Protein AF-A0A8D8ESE0-F1 (afdb_monomer)

Mean predicted aligned error: 12.81 Å

Sequence (141 aa):
SQAGEPKYTSARVRHFNPAWNATADDVEDVAKRFEKAKAAAEFINKVLYYANRWWPARAIVEKAVRNRLEVHASGEILELENFCPWKEHLYELEGEHGIAGLPKYVIYCNRPNDWRVICVPLEPASFVCRKFLARKWRGER

Fol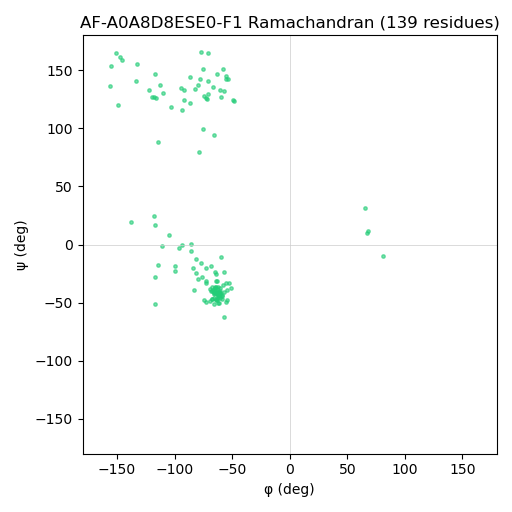dseek 3Di:
DDDDDDPDPPPVCVVLDADPPDDPVRNVVSVVVVVVVVVVVVVVVVVCCCVPAVVVLLVQLLVQQVCLCVVDVQSQEGEGAEDGPRQVSNCVVCVVVVNQLSHQWYWYDHDVVRIDIDGHANHSPDPHGSDDDDPVPDPDD

Radius of gyration: 23.64 Å; Cα contacts (8 Å, |Δi|>4): 138; chains: 1; bounding box: 59×43×56 Å

Organism: Culex pipiens (NCBI:txid7175)

Secondary structure (DSSP, 8-state):
-PPPP---SHHHHGGGSPPTT--HHHHHHHHHHHHHHHHHHHHHHHHHHIIIIIHHHHHHHHHHHHHHHHH-TTS-EEEESS----HHHHHHHHHHTT-TT---EEEEEEETTEEEEEEPBSSTT-S-BSSPPPGGGSPP-

Solvent-accessible surface area (backbone atoms only — not comparable to full-atom values): 8437 Å² total; per-residue (Å²): 135,90,82,84,77,89,86,80,63,66,78,77,51,57,80,72,53,72,60,100,81,56,51,75,69,53,50,54,51,47,50,53,51,47,52,51,52,49,53,52,50,53,48,52,52,50,52,51,41,44,62,72,49,45,54,63,23,42,62,50,47,52,51,16,64,72,44,9,52,82,74,32,87,83,39,30,40,29,57,34,86,55,90,59,71,43,59,70,52,47,61,53,49,19,61,77,70,72,42,68,85,49,56,27,35,42,33,31,50,80,46,96,95,40,77,46,79,43,58,30,43,73,43,91,88,46,90,53,46,70,44,76,75,57,79,91,73,52,74,90,127

Structure (mmCIF, N/CA/C/O backbone):
data_AF-A0A8D8ESE0-F1
#
_entry.id   AF-A0A8D8ESE0-F1
#
loop_
_atom_site.group_PDB
_atom_site.id
_atom_site.type_symbol
_atom_site.label_atom_id
_atom_site.label_alt_id
_atom_site.label_comp_id
_atom_site.label_asym_id
_atom_site.label_entity_id
_atom_site.label_seq_id
_atom_site.pdbx_PDB_ins_code
_atom_site.Cartn_x
_atom_site.Cartn_y
_atom_site.Cartn_z
_atom_site.occupancy
_atom_site.B_iso_or_equiv
_atom_site.auth_seq_id
_atom_site.auth_comp_id
_atom_site.auth_asym_id
_atom_site.auth_atom_id
_atom_site.pdbx_PDB_model_num
ATOM 1 N N . SER A 1 1 ? 37.979 -31.721 -1.830 1.00 35.34 1 SER A N 1
ATOM 2 C CA . SER A 1 1 ? 36.824 -31.749 -2.749 1.00 35.34 1 SER A CA 1
ATOM 3 C C . SER A 1 1 ? 36.500 -30.318 -3.153 1.00 35.34 1 SER A C 1
ATOM 5 O O . SER A 1 1 ? 36.198 -29.498 -2.298 1.00 35.34 1 SER A O 1
ATOM 7 N N . GLN A 1 2 ? 36.688 -29.986 -4.433 1.00 34.69 2 GLN A N 1
ATOM 8 C CA . GLN A 1 2 ? 36.391 -28.667 -5.005 1.00 34.69 2 GLN A CA 1
ATOM 9 C C . GLN A 1 2 ? 34.873 -28.465 -5.093 1.00 34.69 2 GLN A C 1
ATOM 11 O O . GLN A 1 2 ? 34.185 -29.283 -5.699 1.00 34.69 2 GLN A O 1
ATOM 16 N N . ALA A 1 3 ? 34.361 -27.385 -4.504 1.00 36.59 3 ALA A N 1
ATOM 17 C CA . ALA A 1 3 ? 32.996 -26.914 -4.720 1.00 36.59 3 ALA A CA 1
ATOM 18 C C . ALA A 1 3 ? 33.004 -25.891 -5.865 1.00 36.59 3 ALA A C 1
ATOM 20 O O . ALA A 1 3 ? 33.779 -24.937 -5.846 1.00 36.59 3 ALA A O 1
ATOM 21 N N . GLY A 1 4 ? 32.194 -26.154 -6.891 1.00 41.16 4 GLY A N 1
ATOM 22 C CA . GLY A 1 4 ? 32.158 -25.409 -8.144 1.00 41.16 4 GLY A CA 1
ATOM 23 C C . GLY A 1 4 ? 31.561 -24.010 -8.010 1.00 41.16 4 GLY A C 1
ATOM 24 O O . GLY A 1 4 ? 30.453 -23.833 -7.511 1.00 41.16 4 GLY A O 1
ATOM 25 N N . GLU A 1 5 ? 32.292 -23.029 -8.528 1.00 44.94 5 GLU A N 1
ATOM 26 C CA . GLU A 1 5 ? 31.801 -21.679 -8.794 1.00 44.94 5 GLU A CA 1
ATOM 27 C C . GLU A 1 5 ? 30.820 -21.676 -9.986 1.00 44.94 5 GLU A C 1
ATOM 29 O O . GLU A 1 5 ? 31.062 -22.358 -10.992 1.00 44.94 5 GLU A O 1
ATOM 34 N N . PRO A 1 6 ? 29.728 -20.890 -9.944 1.00 45.12 6 PRO A N 1
ATOM 35 C CA . PRO A 1 6 ? 28.795 -20.793 -11.059 1.00 45.12 6 PRO A CA 1
ATOM 36 C C . PRO A 1 6 ? 29.384 -19.943 -12.201 1.00 45.12 6 PRO A C 1
ATOM 38 O O . PRO A 1 6 ? 29.336 -18.715 -12.201 1.00 45.12 6 PRO A O 1
ATOM 41 N N . LYS A 1 7 ? 29.916 -20.617 -13.226 1.00 53.53 7 LYS A N 1
ATOM 42 C CA . LYS A 1 7 ? 30.385 -20.024 -14.491 1.00 53.53 7 LYS A CA 1
ATOM 43 C C . LYS A 1 7 ? 29.223 -19.717 -15.446 1.00 53.53 7 LYS A C 1
ATOM 45 O O . LYS A 1 7 ? 29.021 -20.471 -16.390 1.00 53.53 7 LYS A O 1
ATOM 50 N N . TYR A 1 8 ? 28.482 -18.621 -15.265 1.00 51.84 8 TYR A N 1
ATOM 51 C CA . TYR A 1 8 ? 27.446 -18.241 -16.255 1.00 51.84 8 TYR A CA 1
ATOM 52 C C . TYR A 1 8 ? 27.355 -16.752 -16.620 1.00 51.84 8 TYR A C 1
ATOM 54 O O . TYR A 1 8 ? 26.376 -16.325 -17.229 1.00 51.84 8 TYR A O 1
ATOM 62 N N . THR A 1 9 ? 28.400 -15.962 -16.364 1.00 49.28 9 THR A N 1
ATOM 63 C CA . THR A 1 9 ? 28.452 -14.547 -16.790 1.00 49.28 9 THR A CA 1
ATOM 64 C C . THR A 1 9 ? 29.524 -14.237 -17.836 1.00 49.28 9 THR A C 1
ATOM 66 O O . THR A 1 9 ? 29.398 -13.234 -18.530 1.00 49.28 9 THR A O 1
ATOM 69 N N . SER A 1 10 ? 30.535 -15.093 -18.045 1.00 52.81 10 SER A N 1
ATOM 70 C CA . SER A 1 10 ? 31.637 -14.772 -18.975 1.00 52.81 10 SER A CA 1
ATOM 71 C C . SER A 1 10 ? 31.304 -14.999 -20.458 1.00 52.81 10 SER A C 1
ATOM 73 O O . SER A 1 10 ? 31.809 -14.282 -21.319 1.00 52.81 10 SER A O 1
ATOM 75 N N . ALA A 1 11 ? 30.416 -15.945 -20.785 1.00 48.12 11 ALA A N 1
ATOM 76 C CA . ALA A 1 11 ? 30.128 -16.306 -22.179 1.00 48.12 11 ALA A CA 1
ATOM 77 C C . ALA A 1 11 ? 29.307 -15.244 -22.937 1.00 48.12 11 ALA A C 1
ATOM 79 O O . ALA A 1 11 ? 29.503 -15.060 -24.135 1.00 48.12 11 ALA A O 1
ATOM 80 N N . ARG A 1 12 ? 28.423 -14.507 -22.247 1.00 54.25 12 ARG A N 1
ATOM 81 C CA . ARG A 1 12 ? 27.573 -13.464 -22.861 1.00 54.25 12 ARG A CA 1
ATOM 82 C C . ARG A 1 12 ? 28.301 -12.131 -23.045 1.00 54.25 12 ARG A C 1
ATOM 84 O O . ARG A 1 12 ? 27.944 -11.362 -23.929 1.00 54.25 12 ARG A O 1
ATOM 91 N N . VAL A 1 13 ? 29.334 -11.882 -22.239 1.00 49.69 13 VAL A N 1
ATOM 92 C CA . VAL A 1 13 ? 30.146 -10.653 -22.278 1.00 49.69 13 VAL A CA 1
ATOM 93 C C . VAL A 1 13 ? 31.256 -10.745 -23.334 1.00 49.69 13 VAL A C 1
ATOM 95 O O . VAL A 1 13 ? 31.727 -9.729 -23.832 1.00 49.69 13 VAL A O 1
ATOM 98 N N . ARG A 1 14 ? 31.626 -11.959 -23.769 1.00 51.12 14 ARG A N 1
ATOM 99 C CA . ARG A 1 14 ? 32.705 -12.175 -24.746 1.00 51.12 14 ARG A CA 1
ATOM 100 C C . ARG A 1 14 ? 32.417 -11.602 -26.142 1.00 51.12 14 ARG A C 1
ATOM 102 O O . ARG A 1 14 ? 33.359 -11.313 -26.866 1.00 51.12 14 ARG A O 1
ATOM 109 N N . HIS A 1 15 ? 31.146 -11.416 -26.508 1.00 54.69 15 HIS A N 1
ATOM 110 C CA . HIS A 1 15 ? 30.751 -10.856 -27.811 1.00 54.69 15 HIS A CA 1
ATOM 111 C C . HIS A 1 15 ? 30.920 -9.330 -27.903 1.00 54.69 15 HIS A C 1
ATOM 113 O O . HIS A 1 15 ? 30.907 -8.781 -28.998 1.00 54.69 15 HIS A O 1
ATOM 119 N N . PHE A 1 16 ? 31.071 -8.658 -26.758 1.00 51.72 16 PHE A N 1
ATOM 120 C CA . PHE A 1 16 ? 31.264 -7.209 -26.663 1.00 51.72 16 PHE A CA 1
ATOM 121 C C . PHE A 1 16 ? 32.714 -6.832 -26.347 1.00 51.72 16 PHE A C 1
ATOM 123 O O . PHE A 1 16 ? 32.992 -5.673 -26.066 1.00 51.72 16 PHE A O 1
ATOM 130 N N . ASN A 1 17 ? 33.642 -7.793 -26.356 1.00 56.12 17 ASN A N 1
ATOM 131 C CA . ASN A 1 17 ? 35.048 -7.472 -26.171 1.00 56.12 17 ASN A CA 1
ATOM 132 C C . ASN A 1 17 ? 35.639 -7.015 -27.516 1.00 56.12 17 ASN A C 1
ATOM 134 O O . ASN A 1 17 ? 35.398 -7.699 -28.517 1.00 56.12 17 ASN A O 1
ATOM 138 N N . PRO A 1 18 ? 36.405 -5.909 -27.567 1.00 56.22 18 PRO A N 1
ATOM 139 C CA . PRO A 1 18 ? 37.074 -5.490 -28.791 1.00 56.22 18 PRO A CA 1
ATOM 140 C C . PRO A 1 18 ? 37.957 -6.622 -29.320 1.00 56.22 18 PRO A C 1
ATOM 142 O O . PRO A 1 18 ? 38.578 -7.358 -28.543 1.00 56.22 18 PRO A O 1
ATOM 145 N N . ALA A 1 19 ? 38.017 -6.776 -30.643 1.00 61.88 19 ALA A N 1
ATOM 146 C CA . ALA A 1 19 ? 39.009 -7.654 -31.246 1.00 61.88 19 ALA A CA 1
ATOM 147 C C . ALA A 1 19 ? 40.416 -7.184 -30.838 1.00 61.88 19 ALA A C 1
ATOM 149 O O . ALA A 1 19 ? 40.642 -6.000 -30.595 1.00 61.88 19 ALA A O 1
ATOM 150 N N . TRP A 1 20 ? 41.379 -8.104 -30.762 1.00 63.59 20 TRP A N 1
ATOM 151 C CA . TRP A 1 20 ? 42.755 -7.795 -30.339 1.00 63.59 20 TRP A CA 1
ATOM 152 C C . TRP A 1 20 ? 43.466 -6.760 -31.238 1.00 63.59 20 TRP A C 1
ATOM 154 O O . TRP A 1 20 ? 44.531 -6.266 -30.883 1.00 63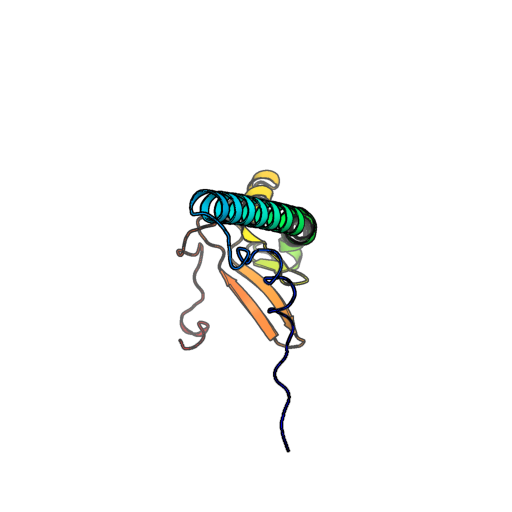.59 20 TRP A O 1
ATOM 164 N N . ASN A 1 21 ? 42.870 -6.437 -32.385 1.00 63.94 21 ASN A N 1
ATOM 165 C CA . ASN A 1 21 ? 43.302 -5.461 -33.379 1.00 63.94 21 ASN A CA 1
ATOM 166 C C . ASN A 1 21 ? 42.306 -4.295 -33.568 1.00 63.94 21 ASN A C 1
ATOM 168 O O . ASN A 1 21 ? 42.355 -3.625 -34.597 1.00 63.94 21 ASN A O 1
ATOM 172 N N . ALA A 1 22 ? 41.381 -4.080 -32.629 1.00 56.28 22 ALA A N 1
ATOM 173 C CA . ALA A 1 22 ? 40.389 -3.012 -32.711 1.00 56.28 22 ALA A CA 1
ATOM 174 C C . ALA A 1 22 ? 41.039 -1.622 -32.607 1.00 56.28 22 ALA A C 1
ATOM 176 O O . ALA A 1 22 ? 41.901 -1.384 -31.757 1.00 56.28 22 ALA A O 1
ATOM 177 N N . THR A 1 23 ? 40.607 -0.703 -33.467 1.00 60.22 23 THR A N 1
ATOM 178 C CA . THR A 1 23 ? 41.013 0.707 -33.427 1.00 60.22 23 THR A CA 1
ATOM 179 C C . THR A 1 23 ? 40.279 1.455 -32.309 1.00 60.22 23 THR A C 1
ATOM 181 O O . THR A 1 23 ? 39.299 0.959 -31.753 1.00 60.22 23 THR A O 1
ATOM 184 N N . ALA A 1 24 ? 40.740 2.655 -31.944 1.00 58.84 24 ALA A N 1
ATOM 185 C CA . ALA A 1 24 ? 40.081 3.455 -30.904 1.00 58.84 24 ALA A CA 1
ATOM 186 C C . ALA A 1 24 ? 38.602 3.751 -31.243 1.00 58.84 24 ALA A C 1
ATOM 188 O O . ALA A 1 24 ? 37.752 3.702 -30.352 1.00 58.84 24 ALA A O 1
ATOM 189 N N . ASP A 1 25 ? 38.291 3.948 -32.529 1.00 60.34 25 ASP A N 1
ATOM 190 C CA . ASP A 1 25 ? 36.927 4.152 -33.031 1.00 60.34 25 ASP A CA 1
ATOM 191 C C . ASP A 1 25 ? 36.035 2.908 -32.839 1.00 60.34 25 ASP A C 1
ATOM 193 O O . ASP A 1 25 ? 34.859 3.029 -32.484 1.00 60.34 25 ASP A O 1
ATOM 197 N N . ASP A 1 26 ? 36.595 1.700 -32.984 1.00 57.62 26 ASP A N 1
ATOM 198 C CA . ASP A 1 26 ? 35.864 0.443 -32.768 1.00 57.62 26 ASP A CA 1
ATOM 199 C C . ASP A 1 26 ? 35.479 0.251 -31.291 1.00 57.62 26 ASP A C 1
ATOM 201 O O . ASP A 1 26 ? 34.397 -0.251 -30.978 1.00 57.62 26 ASP A O 1
ATOM 205 N N . VAL A 1 27 ? 36.347 0.665 -30.362 1.00 61.50 27 VAL A N 1
ATOM 206 C CA . VAL A 1 27 ? 36.092 0.566 -28.915 1.00 61.50 27 VAL A CA 1
ATOM 207 C C . VAL A 1 27 ? 34.964 1.511 -28.494 1.00 61.50 27 VAL A C 1
ATOM 209 O O . VAL A 1 27 ? 34.102 1.130 -27.696 1.00 61.50 27 VAL A O 1
ATOM 212 N N . GLU A 1 28 ? 34.922 2.723 -29.054 1.00 63.28 28 GLU A N 1
ATOM 213 C CA . GLU A 1 28 ? 33.870 3.697 -28.759 1.00 63.28 28 GLU A CA 1
ATOM 214 C C . GLU A 1 28 ? 32.504 3.268 -29.331 1.00 63.28 28 GLU A C 1
ATOM 216 O O . GLU A 1 28 ? 31.474 3.417 -28.663 1.00 63.28 28 GLU A O 1
ATOM 221 N N . ASP A 1 29 ? 32.468 2.673 -30.528 1.00 69.56 29 ASP A N 1
ATOM 222 C CA . ASP A 1 29 ? 31.237 2.131 -31.122 1.00 69.56 29 ASP A CA 1
ATOM 223 C C . ASP A 1 29 ? 30.716 0.910 -30.332 1.00 69.56 29 ASP A C 1
ATOM 225 O O . ASP A 1 29 ? 29.522 0.804 -30.035 1.00 69.56 29 ASP A O 1
ATOM 229 N N . VAL A 1 30 ? 31.607 0.026 -29.868 1.00 68.56 30 VAL A N 1
ATOM 230 C CA . VAL A 1 30 ? 31.242 -1.095 -28.980 1.00 68.56 30 VAL A CA 1
ATOM 231 C C . VAL A 1 30 ? 30.664 -0.599 -27.650 1.00 68.56 30 VAL A C 1
ATOM 233 O O . VAL A 1 30 ? 29.622 -1.105 -27.220 1.00 68.56 30 VAL A O 1
ATOM 236 N N . ALA A 1 31 ? 31.261 0.421 -27.028 1.00 70.44 31 ALA A N 1
ATOM 237 C CA . ALA A 1 31 ? 30.733 1.025 -25.803 1.00 70.44 31 ALA A CA 1
ATOM 238 C C . ALA A 1 31 ? 29.342 1.652 -26.024 1.00 70.44 31 ALA A C 1
ATOM 240 O O . ALA A 1 31 ? 28.419 1.411 -25.244 1.00 70.44 31 ALA A O 1
ATOM 241 N N . LYS A 1 32 ? 29.138 2.381 -27.131 1.00 73.50 32 LYS A N 1
ATOM 242 C CA . LYS A 1 32 ? 27.830 2.963 -27.493 1.00 73.50 32 LYS A CA 1
ATOM 243 C C . LYS A 1 32 ? 26.763 1.894 -2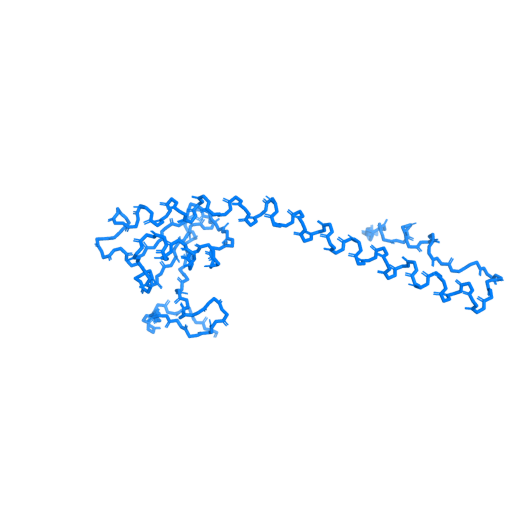7.730 1.00 73.50 32 LYS A C 1
ATOM 245 O O . LYS A 1 32 ? 25.615 2.062 -27.310 1.00 73.50 32 LYS A O 1
ATOM 250 N N . ARG A 1 33 ? 27.111 0.788 -28.393 1.00 71.81 33 ARG A N 1
ATOM 251 C CA . ARG A 1 33 ? 26.205 -0.354 -28.613 1.00 71.81 33 ARG A CA 1
ATOM 252 C C . ARG A 1 33 ? 25.865 -1.061 -27.304 1.00 71.81 33 ARG A C 1
ATOM 254 O O . ARG A 1 33 ? 24.708 -1.430 -27.108 1.00 71.81 33 ARG A O 1
ATOM 261 N N . PHE A 1 34 ? 26.836 -1.204 -26.405 1.00 72.50 34 PHE A N 1
ATOM 262 C CA . PHE A 1 34 ? 26.625 -1.773 -25.078 1.00 72.50 34 PHE A CA 1
ATOM 263 C C . PHE A 1 34 ? 25.676 -0.912 -24.232 1.00 72.50 34 PHE A C 1
ATOM 265 O O . PHE A 1 34 ? 24.703 -1.437 -23.693 1.00 72.50 34 PHE A O 1
ATOM 272 N N . GLU A 1 35 ? 25.877 0.407 -24.190 1.00 72.31 35 GLU A N 1
ATOM 273 C CA . GLU A 1 35 ? 24.982 1.323 -23.468 1.00 72.31 35 GLU A CA 1
ATOM 274 C C . GLU A 1 35 ? 23.562 1.330 -24.053 1.00 72.31 35 GLU A C 1
ATOM 276 O O . GLU A 1 35 ? 22.582 1.258 -23.308 1.00 72.31 35 GLU A O 1
ATOM 281 N N . LYS A 1 36 ? 23.415 1.304 -25.386 1.00 72.25 36 LYS A N 1
ATOM 282 C CA . LYS A 1 36 ? 22.097 1.142 -26.026 1.00 72.25 36 LYS A CA 1
ATOM 283 C C . LYS A 1 36 ? 21.429 -0.183 -25.649 1.00 72.25 36 LYS A C 1
ATOM 285 O O . LYS A 1 36 ? 20.235 -0.196 -25.352 1.00 72.25 36 LYS A O 1
ATOM 290 N N . ALA A 1 37 ? 22.174 -1.289 -25.642 1.00 73.00 37 ALA A N 1
ATOM 291 C CA . ALA A 1 37 ? 21.648 -2.596 -25.254 1.00 73.00 37 ALA A CA 1
ATOM 292 C C . ALA A 1 37 ? 21.236 -2.633 -23.772 1.00 73.00 37 ALA A C 1
ATOM 294 O O . ALA A 1 37 ? 20.195 -3.200 -23.436 1.00 73.00 37 ALA A O 1
ATOM 295 N N . LYS A 1 38 ? 22.008 -1.984 -22.894 1.00 74.31 38 LYS A N 1
ATOM 296 C CA . LYS A 1 38 ? 21.689 -1.838 -21.471 1.00 74.31 38 LYS A CA 1
ATOM 297 C C . LYS A 1 38 ? 20.417 -1.016 -21.263 1.00 74.31 38 LYS A C 1
ATOM 299 O O . LYS A 1 38 ? 19.517 -1.478 -20.568 1.00 74.31 38 LYS A O 1
ATOM 304 N N . ALA A 1 39 ? 20.292 0.134 -21.924 1.00 77.56 39 ALA A N 1
ATOM 305 C CA . ALA A 1 39 ? 19.090 0.963 -21.864 1.00 77.56 39 ALA A CA 1
ATOM 306 C C . ALA A 1 39 ? 17.844 0.220 -22.386 1.00 77.56 39 ALA A C 1
ATOM 308 O O . ALA A 1 39 ? 16.783 0.269 -21.763 1.00 77.56 39 ALA A O 1
ATOM 309 N N . ALA A 1 40 ? 17.972 -0.527 -23.489 1.00 76.06 40 ALA A N 1
ATOM 310 C CA . ALA A 1 40 ? 16.889 -1.359 -24.014 1.00 76.06 40 ALA A CA 1
ATOM 311 C C . ALA A 1 40 ? 16.485 -2.472 -23.028 1.00 76.06 40 ALA A C 1
ATOM 313 O O . ALA A 1 40 ? 15.295 -2.705 -22.811 1.00 76.06 40 ALA A O 1
ATOM 314 N N . ALA A 1 41 ? 17.454 -3.128 -22.383 1.00 79.75 41 ALA A N 1
ATOM 315 C CA . ALA A 1 41 ? 17.186 -4.140 -21.365 1.00 79.75 41 ALA A CA 1
ATOM 316 C C . ALA A 1 41 ? 16.509 -3.546 -20.117 1.00 79.75 41 ALA A C 1
ATOM 318 O O . ALA A 1 41 ? 15.552 -4.125 -19.605 1.00 79.75 41 ALA A O 1
ATOM 319 N N . GLU A 1 42 ? 16.955 -2.382 -19.638 1.00 83.62 42 GLU A N 1
ATOM 320 C CA . GLU A 1 42 ? 16.319 -1.663 -18.527 1.00 83.62 42 GLU A CA 1
ATOM 321 C C . GLU A 1 42 ? 14.880 -1.253 -18.856 1.00 83.62 42 GLU A C 1
ATOM 323 O O . GLU A 1 42 ? 13.992 -1.404 -18.015 1.00 83.62 42 GLU A O 1
ATOM 328 N N . PHE A 1 43 ? 14.628 -0.788 -20.082 1.00 81.25 43 PHE A N 1
ATOM 329 C CA . PHE A 1 43 ? 13.284 -0.463 -20.549 1.00 81.25 43 PHE A 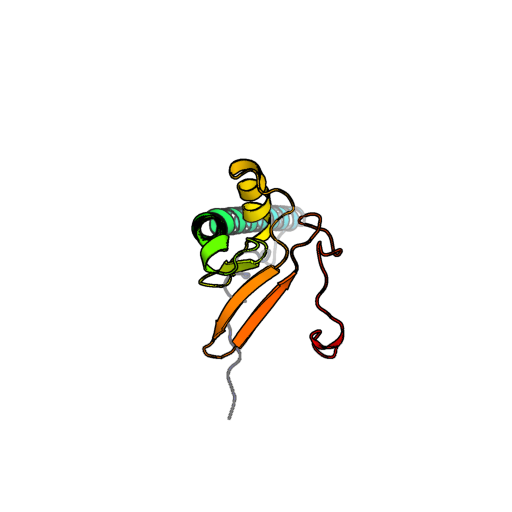CA 1
ATOM 330 C C . PHE A 1 43 ? 12.371 -1.694 -20.552 1.00 81.25 43 PHE A C 1
ATOM 332 O O . PHE A 1 43 ? 11.297 -1.657 -19.952 1.00 81.25 43 PHE A O 1
ATOM 339 N N . ILE A 1 44 ? 12.812 -2.804 -21.153 1.00 82.12 44 ILE A N 1
ATOM 340 C CA . ILE A 1 44 ? 12.043 -4.058 -21.176 1.00 82.12 44 ILE A CA 1
ATOM 341 C C . ILE A 1 44 ? 11.769 -4.543 -19.747 1.00 82.12 44 ILE A C 1
ATOM 343 O O . ILE A 1 44 ? 10.637 -4.900 -19.427 1.00 82.12 44 ILE A O 1
ATOM 347 N N . ASN A 1 45 ? 12.767 -4.496 -18.861 1.00 79.75 45 ASN A N 1
ATOM 348 C CA . ASN A 1 45 ? 12.598 -4.871 -17.458 1.00 79.75 45 ASN A CA 1
ATOM 349 C C . ASN A 1 45 ? 11.563 -3.993 -16.742 1.00 79.75 45 ASN A C 1
ATOM 351 O O . ASN A 1 45 ? 10.740 -4.520 -15.996 1.00 79.75 45 ASN A O 1
ATOM 355 N N . LYS A 1 46 ? 11.561 -2.675 -16.985 1.00 77.50 46 LYS A N 1
ATOM 356 C CA . LYS A 1 46 ? 10.541 -1.765 -16.442 1.00 77.50 46 LYS A CA 1
ATOM 357 C C . LYS A 1 46 ? 9.150 -2.101 -16.973 1.00 77.50 46 LYS A C 1
ATOM 359 O O . LYS A 1 46 ? 8.230 -2.238 -16.175 1.00 77.50 46 LYS A O 1
ATOM 364 N N . VAL A 1 47 ? 8.993 -2.290 -18.283 1.00 81.31 47 VAL A N 1
ATOM 365 C CA . VAL A 1 47 ? 7.700 -2.656 -18.888 1.00 81.31 47 VAL A CA 1
ATOM 366 C C . VAL A 1 47 ? 7.180 -3.969 -18.301 1.00 81.31 47 VAL A C 1
ATOM 368 O O . VAL A 1 47 ? 6.034 -4.034 -17.863 1.00 81.31 47 VAL A O 1
ATOM 371 N N . LEU A 1 48 ? 8.030 -4.995 -18.213 1.00 78.06 48 LEU A N 1
ATOM 372 C CA . LEU A 1 48 ? 7.668 -6.281 -17.616 1.00 78.06 48 LEU A CA 1
ATOM 373 C C . LEU A 1 48 ? 7.337 -6.157 -16.125 1.00 78.06 48 LEU A C 1
ATOM 375 O O . LEU A 1 48 ? 6.432 -6.839 -15.650 1.00 78.06 48 LEU A O 1
ATOM 379 N N . TYR A 1 49 ? 8.032 -5.294 -15.381 1.00 79.25 49 TYR A N 1
ATOM 380 C CA . TYR A 1 49 ? 7.705 -5.006 -13.986 1.00 79.25 49 TYR A CA 1
ATOM 381 C C . TYR A 1 49 ? 6.309 -4.384 -13.857 1.00 79.25 49 TYR A C 1
ATOM 383 O O . TYR A 1 49 ? 5.488 -4.885 -13.086 1.00 79.25 49 TYR A O 1
ATOM 391 N N . TYR A 1 50 ? 6.012 -3.341 -14.636 1.00 73.56 50 TYR A N 1
ATOM 392 C CA . TYR A 1 50 ? 4.703 -2.695 -14.591 1.00 73.56 50 TYR A CA 1
ATOM 393 C C . TYR A 1 50 ? 3.586 -3.660 -15.000 1.00 73.56 50 TYR A C 1
ATOM 395 O O . TYR A 1 50 ? 2.598 -3.790 -14.280 1.00 73.56 50 TYR A O 1
ATOM 403 N N . ALA A 1 51 ? 3.779 -4.401 -16.093 1.00 67.38 51 ALA A N 1
ATOM 404 C CA . ALA A 1 51 ? 2.787 -5.335 -16.612 1.00 67.38 51 ALA A CA 1
ATOM 405 C C . ALA A 1 51 ? 2.530 -6.521 -15.668 1.00 67.38 51 ALA A C 1
ATOM 407 O O . ALA A 1 51 ? 1.382 -6.865 -15.406 1.00 67.38 51 ALA A O 1
ATOM 408 N N . ASN A 1 52 ? 3.586 -7.143 -15.132 1.00 73.81 52 ASN A N 1
ATOM 409 C CA . ASN A 1 52 ? 3.457 -8.421 -14.424 1.00 73.81 52 ASN A CA 1
ATOM 410 C C . ASN A 1 52 ? 3.421 -8.297 -12.897 1.00 73.81 52 ASN A C 1
ATOM 412 O O . ASN A 1 52 ? 3.040 -9.251 -12.222 1.00 73.81 52 ASN A O 1
ATOM 416 N N . ARG A 1 53 ? 3.877 -7.178 -12.322 1.00 74.50 53 ARG A N 1
ATOM 417 C CA . ARG A 1 53 ? 3.946 -6.994 -10.860 1.00 74.50 53 ARG A CA 1
ATOM 418 C C . ARG A 1 53 ? 3.054 -5.866 -10.382 1.00 74.50 53 ARG A C 1
ATOM 420 O O . ARG A 1 53 ? 2.280 -6.068 -9.452 1.00 74.50 53 ARG A O 1
ATOM 427 N N . TRP A 1 54 ? 3.177 -4.693 -10.997 1.00 78.00 54 TRP A N 1
ATOM 428 C CA . TRP A 1 54 ? 2.461 -3.504 -10.545 1.00 78.00 54 TRP A CA 1
ATOM 429 C C . TRP A 1 54 ? 0.978 -3.567 -10.909 1.00 78.00 54 TRP A C 1
ATOM 431 O O . TRP A 1 54 ? 0.141 -3.369 -10.038 1.00 78.00 54 TRP A O 1
ATOM 441 N N . TRP A 1 55 ? 0.639 -3.914 -12.152 1.00 78.56 55 TRP A N 1
ATOM 442 C CA . TRP A 1 55 ? -0.753 -3.958 -12.602 1.00 78.56 55 TRP A CA 1
ATOM 443 C C . TRP A 1 55 ? -1.626 -4.957 -11.821 1.00 78.56 55 TRP A C 1
ATOM 445 O O . TRP A 1 55 ? -2.688 -4.558 -11.341 1.00 78.56 55 TRP A O 1
ATOM 455 N N . PRO A 1 56 ? -1.186 -6.210 -11.567 1.00 86.44 56 PRO A N 1
ATOM 456 C CA . PRO A 1 56 ? -1.973 -7.147 -10.764 1.00 86.44 56 PRO A CA 1
ATOM 457 C C . PRO A 1 56 ? -2.165 -6.696 -9.311 1.00 86.44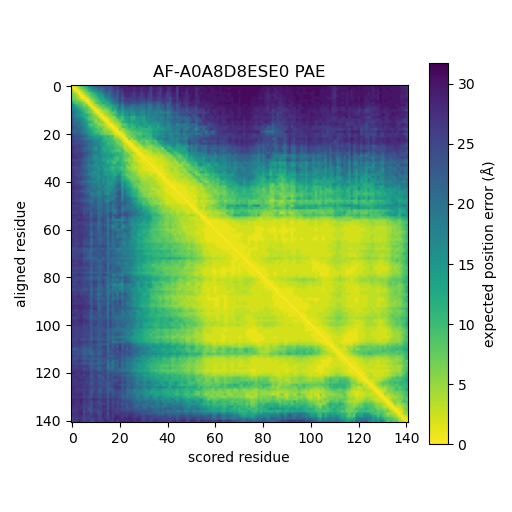 56 PRO A C 1
ATOM 459 O O . PRO A 1 56 ? -3.145 -7.080 -8.675 1.00 86.44 56 PRO A O 1
ATOM 462 N N . ALA A 1 57 ? -1.255 -5.872 -8.776 1.00 90.50 57 ALA A N 1
ATOM 463 C CA . ALA A 1 57 ? -1.356 -5.374 -7.408 1.00 90.50 57 ALA A CA 1
ATOM 464 C C . ALA A 1 57 ? -2.588 -4.482 -7.204 1.00 90.50 57 ALA A C 1
ATOM 466 O O . ALA A 1 57 ? -3.175 -4.520 -6.124 1.00 90.50 57 ALA A O 1
ATOM 467 N N . ARG A 1 58 ? -3.028 -3.746 -8.237 1.00 92.00 58 ARG A N 1
ATOM 468 C CA . ARG A 1 58 ? -4.202 -2.867 -8.150 1.00 92.00 58 ARG A CA 1
ATOM 469 C C . ARG A 1 58 ? -5.441 -3.614 -7.663 1.00 92.00 58 ARG A C 1
ATOM 471 O O . ARG A 1 58 ? -6.089 -3.162 -6.727 1.00 92.00 58 ARG A O 1
ATOM 478 N N . ALA A 1 59 ? -5.723 -4.780 -8.244 1.00 92.12 59 ALA A N 1
ATOM 479 C CA . ALA A 1 59 ? -6.894 -5.584 -7.893 1.00 92.12 59 ALA A CA 1
ATOM 480 C C . ALA A 1 59 ? -6.870 -6.051 -6.425 1.00 92.12 59 ALA A C 1
ATOM 482 O O . ALA A 1 59 ? -7.906 -6.080 -5.762 1.00 92.12 59 ALA A O 1
ATOM 483 N N . ILE A 1 60 ? -5.684 -6.376 -5.898 1.00 93.75 60 ILE A N 1
ATOM 484 C CA . ILE A 1 60 ? -5.503 -6.784 -4.497 1.00 93.75 60 ILE A CA 1
ATOM 485 C C . ILE A 1 60 ? -5.788 -5.601 -3.565 1.00 93.75 60 ILE A C 1
ATOM 487 O O . ILE A 1 60 ? -6.526 -5.741 -2.590 1.00 93.75 60 ILE A O 1
ATOM 491 N N . VAL A 1 61 ? -5.230 -4.426 -3.874 1.00 95.06 61 VAL A N 1
ATOM 492 C CA . VAL A 1 61 ? -5.428 -3.215 -3.064 1.00 95.06 61 VAL A CA 1
ATOM 493 C C . VAL A 1 61 ? -6.880 -2.754 -3.117 1.00 95.06 61 VAL A C 1
ATOM 495 O O . VAL A 1 61 ? -7.451 -2.420 -2.084 1.00 95.06 61 VAL A O 1
ATOM 498 N N . GLU A 1 62 ? -7.511 -2.791 -4.288 1.00 95.25 62 GLU A N 1
ATOM 499 C CA . GLU A 1 62 ? -8.921 -2.437 -4.449 1.00 95.25 62 GLU A CA 1
ATOM 500 C C . GLU A 1 62 ? -9.830 -3.361 -3.634 1.00 95.25 62 GLU A C 1
ATOM 502 O O . GLU A 1 62 ? -10.723 -2.891 -2.923 1.00 95.25 62 GLU A O 1
ATOM 507 N N . LYS A 1 63 ? -9.572 -4.673 -3.661 1.00 95.50 63 LYS A N 1
ATOM 508 C CA . LYS A 1 63 ? -10.297 -5.633 -2.823 1.00 95.50 63 LYS A CA 1
ATOM 509 C C . LYS A 1 63 ? -10.138 -5.308 -1.336 1.00 95.50 63 LYS A C 1
ATOM 511 O O . LYS A 1 63 ? -11.133 -5.289 -0.612 1.00 95.50 63 LYS A O 1
ATOM 516 N N . ALA A 1 64 ? -8.924 -4.987 -0.890 1.00 96.19 64 ALA A N 1
ATOM 517 C CA . ALA A 1 64 ? -8.667 -4.588 0.492 1.00 96.19 64 ALA A CA 1
ATOM 518 C C . ALA A 1 64 ? -9.397 -3.288 0.875 1.00 96.19 64 ALA A C 1
ATOM 520 O O . ALA A 1 64 ? -9.992 -3.205 1.947 1.00 96.19 64 ALA A O 1
ATOM 521 N N . VAL A 1 65 ? -9.414 -2.289 -0.013 1.00 96.38 65 VAL A N 1
ATOM 522 C CA . VAL A 1 65 ? -10.143 -1.026 0.181 1.00 96.38 65 VAL A CA 1
ATOM 523 C C . VAL A 1 65 ? -11.645 -1.269 0.314 1.00 96.38 65 VAL A C 1
ATOM 525 O O . VAL A 1 65 ? -12.282 -0.705 1.208 1.00 96.38 65 VAL A O 1
ATOM 528 N N . ARG A 1 66 ? -12.225 -2.127 -0.528 1.00 95.75 66 ARG A N 1
ATOM 529 C CA . ARG A 1 66 ? -13.653 -2.473 -0.466 1.00 95.75 66 ARG A CA 1
ATOM 530 C C . ARG A 1 66 ? -14.002 -3.228 0.820 1.00 95.75 66 ARG A C 1
ATOM 532 O O . ARG A 1 66 ? -14.999 -2.896 1.453 1.00 95.75 66 ARG A O 1
ATOM 539 N N . ASN A 1 67 ? -13.143 -4.152 1.250 1.00 95.62 67 ASN A N 1
ATOM 540 C CA . ASN A 1 67 ? -13.368 -4.998 2.426 1.00 95.62 67 ASN A CA 1
ATOM 541 C C . ASN A 1 67 ? -12.930 -4.360 3.757 1.00 95.62 67 ASN A C 1
ATOM 543 O O . ASN A 1 67 ? -13.087 -4.973 4.809 1.00 95.62 67 ASN A O 1
ATOM 547 N N . ARG A 1 68 ? -12.399 -3.131 3.753 1.00 95.75 68 ARG A N 1
ATOM 548 C CA . ARG A 1 68 ? -11.830 -2.470 4.946 1.00 95.75 68 ARG A CA 1
ATOM 549 C C . ARG A 1 68 ? -12.757 -2.433 6.166 1.00 95.75 68 ARG A C 1
ATOM 551 O O . ARG A 1 68 ? -12.279 -2.468 7.294 1.00 95.75 68 ARG A O 1
ATOM 558 N N . LEU A 1 69 ? -14.070 -2.338 5.942 1.00 96.31 69 LEU A N 1
ATOM 559 C CA . LEU A 1 69 ? -15.070 -2.274 7.012 1.00 96.31 69 LEU A CA 1
ATOM 560 C C . LEU A 1 69 ? -15.318 -3.642 7.661 1.00 96.31 69 LEU A C 1
ATOM 562 O O . LEU A 1 69 ? -15.623 -3.688 8.849 1.00 96.31 69 LEU A O 1
ATOM 566 N N . GLU A 1 70 ? -15.119 -4.729 6.911 1.00 96.38 70 GLU A N 1
ATOM 567 C CA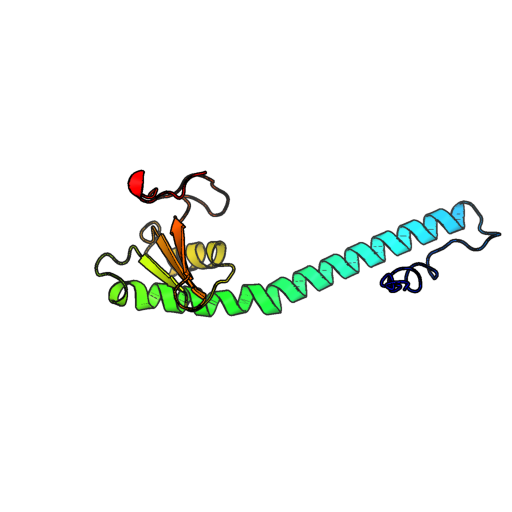 . GLU A 1 70 ? -15.168 -6.103 7.427 1.00 96.38 70 GLU A CA 1
ATOM 568 C C . GLU A 1 70 ? -13.934 -6.414 8.284 1.00 96.38 70 GLU A C 1
ATOM 570 O O . GLU A 1 70 ? -14.021 -7.136 9.274 1.00 96.38 70 GLU A O 1
ATOM 575 N N . VAL A 1 71 ? -12.782 -5.830 7.932 1.00 94.31 71 VAL A N 1
ATOM 576 C CA . VAL A 1 71 ? -11.535 -5.960 8.705 1.00 94.31 71 VAL A CA 1
ATOM 577 C C . VAL A 1 71 ? -11.649 -5.221 10.038 1.00 94.31 71 VAL A C 1
ATOM 579 O O . VAL A 1 71 ? -11.292 -5.749 11.091 1.00 94.31 71 VAL A O 1
ATOM 582 N N . HIS A 1 72 ? -12.116 -3.972 10.007 1.00 95.50 72 HIS A N 1
ATOM 583 C CA . HIS A 1 72 ? -12.333 -3.182 11.211 1.00 95.50 72 HIS A CA 1
ATOM 584 C C . HIS A 1 72 ? -13.369 -2.084 10.962 1.00 95.50 72 HIS A C 1
ATOM 586 O O . HIS A 1 72 ? -13.273 -1.340 9.988 1.00 95.50 72 HIS A O 1
ATOM 592 N N . ALA A 1 73 ? -14.292 -1.889 11.907 1.00 94.56 73 ALA A N 1
ATOM 593 C CA . ALA A 1 73 ? -15.408 -0.947 11.767 1.00 94.56 73 ALA A CA 1
ATOM 594 C C . ALA A 1 73 ? -14.990 0.513 11.484 1.00 94.56 73 ALA A C 1
ATOM 596 O O . ALA A 1 73 ? -15.767 1.276 10.920 1.00 94.56 73 ALA A O 1
ATOM 597 N N . SER A 1 74 ? -13.767 0.921 11.850 1.00 95.38 74 SER A N 1
ATOM 598 C CA . SER A 1 74 ? -13.256 2.264 11.522 1.00 95.38 74 SER A CA 1
ATOM 599 C C . SER A 1 74 ? -12.897 2.454 10.043 1.00 95.38 74 SER A C 1
ATOM 601 O 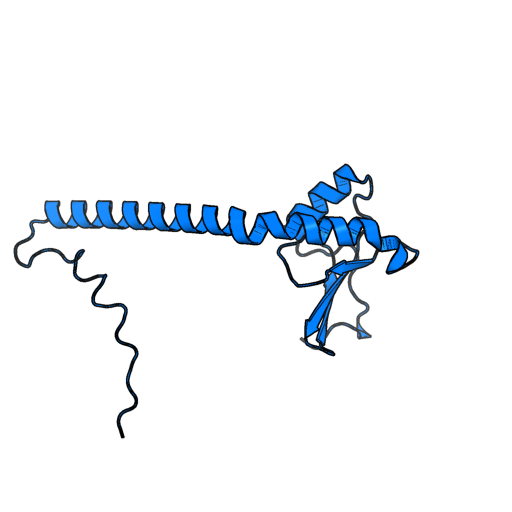O . SER A 1 74 ? -12.752 3.589 9.599 1.00 95.38 74 SER A O 1
ATOM 603 N N . GLY A 1 75 ? -12.676 1.370 9.292 1.00 94.19 75 GLY A N 1
ATOM 604 C CA . GLY A 1 75 ? -12.170 1.412 7.918 1.00 94.19 75 GLY A CA 1
ATOM 605 C C . GLY A 1 75 ? -10.729 1.920 7.777 1.00 94.19 75 GLY A C 1
ATOM 606 O O . GLY A 1 75 ? -10.276 2.167 6.663 1.00 94.19 75 GLY A O 1
ATOM 607 N N . GLU A 1 76 ? -9.996 2.081 8.884 1.00 96.38 76 GLU A N 1
ATOM 608 C CA . GLU A 1 76 ? -8.617 2.597 8.894 1.00 96.38 76 GLU A CA 1
ATOM 609 C C . GLU A 1 76 ? -7.556 1.502 8.667 1.00 96.38 76 GLU A C 1
ATOM 611 O O . GLU A 1 76 ? -6.362 1.807 8.583 1.00 96.38 76 GLU A O 1
ATOM 616 N N . ILE A 1 77 ? -7.968 0.233 8.611 1.00 96.12 77 ILE A N 1
ATOM 617 C CA . ILE A 1 77 ? -7.091 -0.933 8.470 1.00 96.12 77 ILE A CA 1
ATOM 618 C C . ILE A 1 77 ? -7.429 -1.638 7.161 1.00 96.12 77 ILE A C 1
ATOM 620 O O . ILE A 1 77 ? -8.584 -1.974 6.914 1.00 96.12 77 ILE A O 1
ATOM 624 N N . LEU A 1 78 ? -6.408 -1.866 6.340 1.00 96.69 78 LEU A N 1
ATOM 625 C CA . LEU A 1 78 ? -6.510 -2.632 5.106 1.00 96.69 78 LEU A CA 1
ATOM 626 C C . LEU A 1 78 ? -5.778 -3.955 5.267 1.00 96.69 78 LEU A C 1
ATOM 628 O O . LEU A 1 78 ? -4.612 -3.967 5.658 1.00 96.69 78 LEU A O 1
ATOM 632 N N . GLU A 1 79 ? -6.439 -5.050 4.919 1.00 96.44 79 GLU A N 1
ATOM 633 C CA . GLU A 1 79 ? -5.833 -6.376 4.873 1.00 96.44 79 GLU A CA 1
ATOM 634 C C . GLU A 1 79 ? -5.553 -6.768 3.422 1.00 96.44 79 GLU A C 1
ATOM 636 O O . GLU A 1 79 ? -6.470 -6.852 2.606 1.00 96.44 79 GLU A O 1
ATOM 641 N N . LEU A 1 80 ? -4.280 -6.988 3.092 1.00 95.25 80 LEU A N 1
ATOM 642 C CA . LEU A 1 80 ? -3.872 -7.525 1.796 1.00 95.25 80 LEU A CA 1
ATOM 643 C C . LEU A 1 80 ? -3.717 -9.043 1.899 1.00 95.25 80 LEU A C 1
ATOM 645 O O . LEU A 1 80 ? -3.041 -9.542 2.799 1.00 95.25 80 LEU A O 1
ATOM 649 N N . GLU A 1 81 ? -4.260 -9.762 0.916 1.00 90.44 81 GLU A N 1
ATOM 650 C CA . GLU A 1 81 ? -4.151 -11.227 0.823 1.00 90.44 81 GLU A CA 1
ATOM 651 C C . GLU A 1 81 ? -2.698 -11.697 0.708 1.00 90.44 81 GLU A C 1
ATOM 653 O O . GLU A 1 81 ? -2.300 -12.703 1.290 1.00 90.44 81 GLU A O 1
ATOM 658 N N . ASN A 1 82 ? -1.888 -10.936 -0.026 1.00 89.00 82 ASN A N 1
ATOM 659 C CA . ASN A 1 82 ? -0.458 -11.148 -0.157 1.00 89.00 82 ASN A CA 1
ATOM 660 C C . ASN A 1 82 ? 0.270 -9.809 -0.287 1.00 89.00 82 ASN A C 1
ATOM 662 O O . ASN A 1 82 ? -0.297 -8.795 -0.704 1.00 89.00 82 ASN A O 1
ATOM 666 N N . PHE A 1 83 ? 1.567 -9.816 0.020 1.00 89.12 83 PHE A N 1
ATOM 667 C CA . PHE A 1 83 ? 2.398 -8.638 -0.191 1.00 89.12 83 PHE A CA 1
ATOM 668 C C . PHE A 1 83 ? 2.429 -8.251 -1.676 1.00 89.12 83 PHE A C 1
ATOM 670 O O . PHE A 1 83 ? 2.646 -9.095 -2.550 1.00 89.12 83 PHE A O 1
ATOM 677 N N . CYS A 1 84 ? 2.237 -6.964 -1.950 1.00 90.25 84 CYS A N 1
ATOM 678 C CA . CYS A 1 84 ? 2.342 -6.376 -3.279 1.00 90.25 84 CYS A CA 1
ATOM 679 C C . CYS A 1 84 ? 2.771 -4.897 -3.190 1.00 90.25 84 CYS A C 1
ATOM 681 O O . CYS A 1 84 ? 2.708 -4.303 -2.108 1.00 90.25 84 CYS A O 1
ATOM 683 N N . PRO A 1 85 ? 3.225 -4.275 -4.295 1.00 90.94 85 PRO A N 1
ATOM 684 C CA . PRO A 1 85 ? 3.442 -2.831 -4.354 1.00 90.94 85 PRO A CA 1
ATOM 685 C C . PRO A 1 85 ? 2.100 -2.095 -4.220 1.00 90.94 85 PRO A C 1
ATOM 687 O O . PRO A 1 85 ? 1.388 -1.924 -5.198 1.00 90.94 85 PRO A O 1
ATOM 690 N N . TRP A 1 86 ? 1.724 -1.699 -3.001 1.00 93.19 86 TRP A N 1
ATOM 691 C CA . TRP A 1 86 ? 0.374 -1.194 -2.717 1.00 93.19 86 TRP A CA 1
ATOM 692 C C . TRP A 1 86 ? 0.255 0.329 -2.657 1.00 93.19 86 TRP A C 1
ATOM 694 O O . TRP A 1 86 ? -0.843 0.848 -2.809 1.00 93.19 86 TRP A O 1
ATOM 704 N N . LYS A 1 87 ? 1.358 1.046 -2.401 1.00 91.75 87 LYS A N 1
ATOM 705 C CA . LYS A 1 87 ? 1.321 2.480 -2.072 1.00 91.75 87 LYS A CA 1
ATOM 706 C C . LYS A 1 87 ? 0.635 3.301 -3.159 1.00 91.75 87 LYS A C 1
ATOM 708 O O . LYS A 1 87 ? -0.390 3.894 -2.875 1.00 91.75 87 LYS A O 1
ATOM 713 N N . GLU A 1 88 ? 1.182 3.315 -4.373 1.00 89.94 88 GLU A N 1
ATOM 714 C CA . GLU A 1 88 ? 0.663 4.127 -5.488 1.00 89.94 88 GLU A CA 1
ATOM 715 C C . GLU A 1 88 ? -0.818 3.835 -5.759 1.00 89.94 88 GLU A C 1
ATOM 717 O O . GLU A 1 88 ? -1.633 4.753 -5.722 1.00 89.94 88 GLU A O 1
ATOM 722 N N . HIS A 1 89 ? -1.177 2.551 -5.873 1.00 92.69 89 HIS A N 1
ATOM 723 C CA . HIS A 1 89 ? -2.567 2.117 -6.046 1.00 92.69 89 HIS A CA 1
ATOM 724 C C . HIS A 1 89 ? -3.482 2.598 -4.929 1.00 92.69 89 HIS A C 1
ATOM 726 O O . HIS A 1 89 ? -4.603 3.011 -5.199 1.00 92.69 89 HIS A O 1
ATOM 732 N N . LEU A 1 90 ? -3.023 2.561 -3.676 1.00 94.38 90 LEU A N 1
ATOM 733 C CA . LEU A 1 90 ? -3.830 3.016 -2.553 1.00 94.38 90 LEU A CA 1
ATOM 734 C C . LEU A 1 90 ? -4.164 4.504 -2.673 1.00 94.38 90 LEU A C 1
ATOM 736 O O . LEU A 1 90 ? -5.312 4.864 -2.453 1.00 94.38 90 LEU A O 1
ATOM 740 N N . TYR A 1 91 ? -3.201 5.359 -3.025 1.00 92.75 91 TYR A N 1
ATOM 741 C CA . TYR A 1 91 ? -3.460 6.799 -3.154 1.00 92.75 91 TYR A CA 1
ATOM 742 C C . TYR A 1 91 ? -4.436 7.118 -4.290 1.00 92.75 91 TYR A C 1
ATOM 744 O O . TYR A 1 91 ? -5.278 8.000 -4.135 1.00 92.75 91 TYR A O 1
ATOM 752 N N . GLU A 1 92 ? -4.361 6.392 -5.406 1.00 92.94 92 GLU A N 1
ATOM 753 C CA . GLU A 1 92 ? -5.329 6.524 -6.501 1.00 92.94 92 GLU A CA 1
ATOM 754 C C . GLU A 1 92 ? -6.730 6.068 -6.061 1.00 92.94 92 GLU A C 1
ATOM 756 O O . GLU A 1 92 ? -7.699 6.824 -6.158 1.00 92.94 92 GLU A O 1
ATOM 761 N N . LEU A 1 93 ? -6.825 4.864 -5.487 1.00 94.75 93 LEU A N 1
ATOM 762 C CA . LEU A 1 93 ? -8.082 4.273 -5.018 1.00 94.75 93 LEU A CA 1
ATOM 763 C C . LEU A 1 93 ? -8.720 5.079 -3.881 1.00 94.75 93 LEU A C 1
ATOM 765 O O . LEU A 1 93 ? -9.941 5.137 -3.763 1.00 94.75 93 LEU A O 1
ATOM 769 N N . GLU A 1 94 ? -7.918 5.730 -3.043 1.00 93.50 94 GLU A N 1
ATOM 770 C CA . GLU A 1 94 ? -8.404 6.641 -2.013 1.00 93.50 94 GLU A CA 1
ATOM 771 C C . GLU A 1 94 ? -9.187 7.820 -2.597 1.00 93.50 94 GLU A C 1
ATOM 773 O O . GLU A 1 94 ? -10.216 8.206 -2.032 1.00 93.50 94 GLU A O 1
ATOM 778 N N . GLY A 1 95 ? -8.7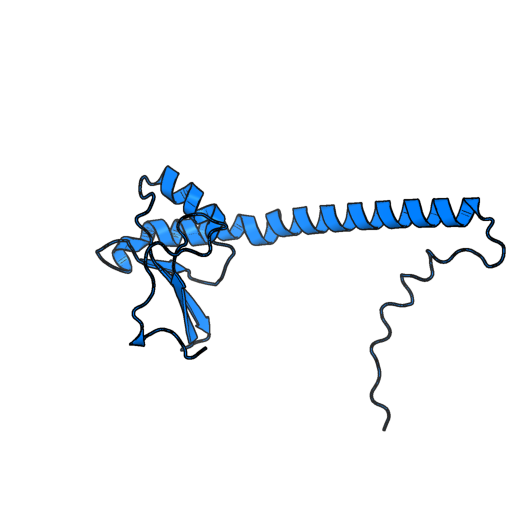19 8.367 -3.722 1.0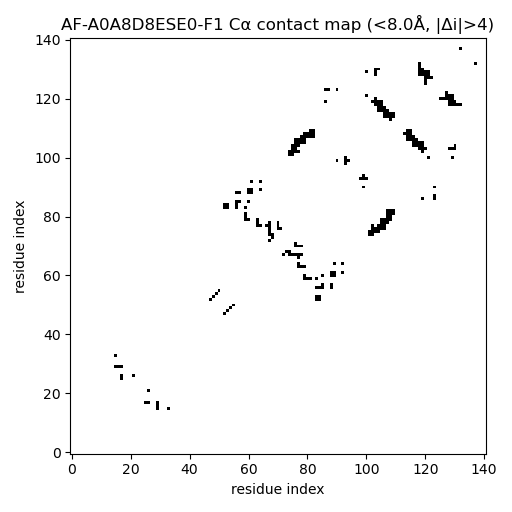0 92.81 95 GLY A N 1
ATOM 779 C CA . GLY A 1 95 ? -9.423 9.404 -4.469 1.00 92.81 95 GLY A CA 1
ATOM 780 C C . GLY A 1 95 ? -10.709 8.877 -5.102 1.00 92.81 95 GLY A C 1
ATOM 781 O O . GLY A 1 95 ? -11.765 9.484 -4.936 1.00 92.81 95 GLY A O 1
ATOM 782 N N . GLU A 1 96 ? -10.642 7.717 -5.758 1.00 93.88 96 GLU A N 1
ATOM 783 C CA . GLU A 1 96 ? -11.789 7.088 -6.436 1.00 93.88 96 GLU A CA 1
ATOM 784 C C . GLU A 1 96 ? -12.921 6.707 -5.469 1.00 93.88 96 GLU A C 1
ATOM 786 O O . GLU A 1 96 ? -14.099 6.871 -5.786 1.00 93.88 96 GLU A O 1
ATOM 791 N N . HIS A 1 97 ? -12.576 6.230 -4.272 1.00 92.44 97 HIS A N 1
ATOM 792 C CA . HIS A 1 97 ? -13.538 5.809 -3.253 1.00 92.44 97 HIS A CA 1
ATOM 793 C C . HIS A 1 97 ? -13.892 6.908 -2.236 1.00 92.44 97 HIS A C 1
ATOM 795 O O . HIS A 1 97 ? -14.689 6.653 -1.332 1.00 92.44 97 HIS A O 1
ATOM 801 N N . GLY A 1 98 ? -13.313 8.109 -2.348 1.00 93.00 98 GLY A N 1
ATOM 802 C CA . GLY A 1 98 ? -13.585 9.223 -1.432 1.00 93.00 98 GLY A CA 1
ATOM 803 C C . GLY A 1 98 ? -13.130 8.972 0.011 1.00 93.00 98 GLY A C 1
ATOM 804 O O . GLY A 1 98 ? -13.760 9.447 0.952 1.00 93.00 98 GLY A O 1
ATOM 805 N N . ILE A 1 99 ? -12.052 8.206 0.198 1.00 94.31 99 ILE A N 1
ATOM 806 C CA . ILE A 1 99 ? -11.505 7.818 1.511 1.00 94.31 99 ILE A CA 1
ATOM 807 C C . ILE A 1 99 ? -10.076 8.337 1.732 1.00 94.31 99 ILE A C 1
ATOM 809 O O . ILE A 1 99 ? -9.309 7.761 2.506 1.00 94.31 99 ILE A O 1
ATOM 813 N N . ALA A 1 100 ? -9.702 9.418 1.046 1.00 93.19 100 ALA A N 1
ATOM 814 C CA . ALA A 1 100 ? -8.393 10.049 1.175 1.00 93.19 100 ALA A CA 1
ATOM 815 C C . ALA A 1 100 ? -8.015 10.298 2.642 1.00 93.19 100 ALA A C 1
ATOM 817 O O . ALA A 1 100 ? -8.755 10.921 3.403 1.00 93.19 100 ALA A O 1
ATOM 818 N N . GLY A 1 101 ? -6.853 9.781 3.049 1.00 90.94 101 GLY A N 1
ATOM 819 C CA . GLY A 1 101 ? -6.353 9.932 4.419 1.00 90.94 101 GLY A CA 1
ATOM 820 C C . GLY A 1 101 ? -6.946 8.969 5.459 1.00 90.94 101 GLY A C 1
ATOM 821 O O . GLY A 1 101 ? -6.416 8.907 6.571 1.00 90.94 101 GLY A O 1
ATOM 822 N N . LEU A 1 102 ? -7.995 8.203 5.132 1.00 94.62 102 LEU A N 1
ATOM 823 C CA . LEU A 1 102 ? -8.664 7.303 6.080 1.00 94.62 102 LEU A CA 1
ATOM 824 C C . LEU A 1 102 ? -7.822 6.053 6.406 1.00 94.62 102 LEU A C 1
ATOM 826 O O . LEU A 1 102 ? -7.628 5.782 7.594 1.00 94.62 102 LEU A O 1
ATOM 830 N N . PRO A 1 103 ? -7.276 5.299 5.428 1.00 95.81 103 PRO A N 1
ATOM 831 C CA . PRO A 1 103 ? -6.386 4.178 5.718 1.00 95.81 103 PRO A CA 1
ATOM 832 C C . PRO A 1 103 ? -5.141 4.624 6.492 1.00 95.81 103 PRO A C 1
ATOM 834 O O . PRO A 1 103 ? -4.417 5.529 6.075 1.00 95.81 103 PRO A O 1
ATOM 837 N N . LYS A 1 104 ? -4.861 3.976 7.623 1.00 95.38 104 LYS A N 1
ATOM 838 C CA . LYS A 1 104 ? -3.694 4.259 8.480 1.00 95.38 104 LYS A CA 1
ATOM 839 C C . LYS A 1 104 ? -2.744 3.081 8.567 1.00 95.38 104 LYS A C 1
ATOM 841 O O . LYS A 1 104 ? -1.543 3.291 8.748 1.00 95.38 104 LYS A O 1
ATOM 846 N N . TYR A 1 105 ? -3.263 1.867 8.419 1.00 95.31 105 TYR A N 1
ATOM 847 C CA . TYR A 1 105 ? -2.485 0.643 8.520 1.00 95.31 105 TYR A CA 1
ATOM 848 C C . TYR A 1 105 ? -2.801 -0.299 7.367 1.00 95.31 105 TYR A C 1
ATOM 850 O O . TYR A 1 105 ? -3.952 -0.457 6.971 1.00 95.31 105 TYR A O 1
ATOM 858 N N . VAL A 1 106 ? -1.757 -0.950 6.875 1.00 95.69 106 VAL A N 1
ATOM 859 C CA . VAL A 1 106 ? -1.828 -2.066 5.941 1.00 95.69 106 VAL A CA 1
ATOM 860 C C . VAL A 1 106 ? -1.264 -3.283 6.652 1.00 95.69 106 VAL A C 1
ATOM 862 O O . VAL A 1 106 ? -0.141 -3.237 7.164 1.00 95.69 106 VAL A O 1
ATOM 865 N N . ILE A 1 107 ? -2.036 -4.359 6.689 1.00 95.19 107 ILE A N 1
ATOM 866 C CA . ILE A 1 107 ? -1.637 -5.639 7.262 1.00 95.19 107 ILE A CA 1
ATOM 867 C C . ILE A 1 107 ? -1.625 -6.712 6.180 1.00 95.19 107 ILE A C 1
ATOM 869 O O . ILE A 1 107 ? -2.412 -6.663 5.239 1.00 95.19 107 ILE A O 1
ATOM 873 N N . TYR A 1 108 ? -0.707 -7.665 6.295 1.00 94.19 108 TYR A N 1
ATOM 874 C CA . TYR A 1 108 ? -0.681 -8.849 5.440 1.00 94.19 108 TYR A CA 1
ATOM 875 C C . TYR A 1 108 ? 0.034 -10.000 6.141 1.00 94.19 108 TYR A C 1
ATOM 877 O O . TYR A 1 108 ? 0.916 -9.795 6.984 1.00 94.19 108 TYR A O 1
ATOM 885 N N . CYS A 1 109 ? -0.330 -11.216 5.753 1.00 91.81 109 CYS A N 1
ATOM 886 C CA . CYS A 1 109 ? 0.302 -12.438 6.220 1.00 91.81 109 CYS A CA 1
ATOM 887 C C . CYS A 1 109 ? 1.409 -12.837 5.232 1.00 91.81 109 CYS A C 1
ATOM 889 O O . CYS A 1 109 ? 1.145 -13.102 4.061 1.00 91.81 109 CYS A O 1
ATOM 891 N N . ASN A 1 110 ? 2.667 -12.836 5.675 1.00 86.25 110 ASN A N 1
ATOM 892 C CA . ASN A 1 110 ? 3.802 -13.228 4.830 1.00 86.25 110 ASN A CA 1
ATOM 893 C C . ASN A 1 110 ? 3.979 -14.755 4.801 1.00 86.25 110 ASN A C 1
ATOM 895 O O . ASN A 1 110 ? 4.308 -15.343 3.773 1.00 86.25 110 ASN A O 1
ATOM 899 N N . ARG A 1 111 ? 3.772 -15.399 5.953 1.00 86.69 111 ARG A N 1
ATOM 900 C CA . ARG A 1 111 ? 3.778 -16.854 6.163 1.00 86.69 111 ARG A CA 1
ATOM 901 C C . ARG A 1 111 ? 2.768 -17.182 7.261 1.00 86.69 111 ARG A C 1
ATOM 903 O O . ARG A 1 111 ? 2.464 -16.284 8.044 1.00 86.69 111 ARG A O 1
ATOM 910 N N . PRO A 1 112 ? 2.302 -18.437 7.392 1.00 86.88 112 PRO A N 1
ATOM 911 C CA . PRO A 1 112 ? 1.501 -18.834 8.547 1.00 86.88 112 PRO A CA 1
ATOM 912 C C . PRO A 1 112 ? 2.174 -18.372 9.850 1.00 86.88 112 PRO A C 1
ATOM 914 O O . PRO A 1 112 ? 3.342 -18.679 10.082 1.00 86.88 112 PRO A O 1
ATOM 917 N N . ASN A 1 113 ? 1.448 -17.598 10.658 1.00 86.62 113 ASN A N 1
ATOM 918 C CA . ASN A 1 113 ? 1.904 -16.963 11.904 1.00 86.62 113 ASN A CA 1
ATOM 919 C C . ASN A 1 113 ? 2.955 -15.830 11.771 1.00 86.62 113 ASN A C 1
ATOM 921 O O . ASN A 1 113 ? 3.487 -15.393 12.787 1.00 86.62 113 ASN A O 1
ATOM 925 N N . ASP A 1 114 ? 3.232 -15.307 10.569 1.00 88.25 114 ASP A N 1
ATOM 926 C CA . ASP A 1 114 ? 4.077 -14.120 10.333 1.00 88.25 114 ASP A CA 1
ATOM 927 C C . ASP A 1 114 ? 3.239 -12.970 9.756 1.00 88.25 114 ASP A C 1
ATOM 929 O O . ASP A 1 114 ? 3.112 -12.809 8.537 1.00 88.25 114 ASP A O 1
ATOM 933 N N . TRP A 1 115 ? 2.662 -12.171 10.653 1.00 90.44 115 TRP A N 1
ATOM 934 C CA . TRP A 1 115 ? 1.890 -10.984 10.302 1.00 90.44 115 TRP A CA 1
ATOM 935 C C . TRP A 1 115 ? 2.767 -9.741 10.275 1.00 90.44 115 TRP A C 1
ATOM 937 O O . TRP A 1 115 ? 3.530 -9.458 11.201 1.00 90.44 115 TRP A O 1
ATOM 947 N N . ARG A 1 116 ? 2.618 -8.957 9.211 1.00 92.38 116 ARG A N 1
ATOM 948 C CA . ARG A 1 116 ? 3.316 -7.687 9.035 1.00 92.38 116 ARG A CA 1
ATOM 949 C C . ARG A 1 116 ? 2.314 -6.552 9.086 1.00 92.38 116 ARG A C 1
ATOM 951 O O . ARG A 1 116 ? 1.250 -6.630 8.482 1.00 92.38 116 ARG A O 1
ATOM 958 N N . VAL A 1 117 ? 2.693 -5.488 9.786 1.00 92.06 117 VAL A N 1
ATOM 959 C CA . VAL A 1 117 ? 1.928 -4.244 9.869 1.00 92.06 117 VAL A CA 1
ATOM 960 C C . VAL A 1 117 ? 2.794 -3.124 9.320 1.00 92.06 117 VAL A C 1
ATOM 962 O O . VAL A 1 117 ? 3.933 -2.942 9.751 1.00 92.06 117 VAL A O 1
ATOM 965 N N . ILE A 1 118 ? 2.255 -2.371 8.369 1.00 92.38 118 ILE A N 1
ATOM 966 C CA . ILE A 1 118 ? 2.901 -1.202 7.783 1.00 92.38 118 ILE A CA 1
ATOM 967 C C . ILE A 1 118 ? 1.990 0.004 7.992 1.00 92.38 118 ILE A C 1
ATOM 969 O O . ILE A 1 118 ? 0.790 -0.054 7.737 1.00 92.38 118 ILE A O 1
ATOM 973 N N . CYS A 1 119 ? 2.559 1.111 8.457 1.00 93.06 119 CYS A N 1
ATOM 974 C CA . CYS A 1 119 ? 1.833 2.369 8.571 1.00 93.06 119 CYS A CA 1
ATOM 975 C C . CYS A 1 119 ? 1.749 3.056 7.201 1.00 93.06 119 CYS A C 1
ATOM 977 O O . CYS A 1 119 ? 2.744 3.129 6.476 1.00 93.06 119 CYS A O 1
ATOM 979 N N . VAL A 1 120 ? 0.583 3.604 6.871 1.00 93.69 120 VAL A N 1
ATOM 980 C CA . VAL A 1 120 ? 0.381 4.364 5.634 1.00 93.69 120 VAL A CA 1
ATOM 981 C C . VAL A 1 120 ? 1.075 5.725 5.762 1.00 93.69 120 VAL A C 1
ATOM 983 O O . VAL A 1 120 ? 0.844 6.427 6.756 1.00 93.69 120 VAL A O 1
ATOM 986 N N . PRO A 1 121 ? 1.956 6.107 4.817 1.00 91.88 121 PRO A N 1
ATOM 987 C CA . PRO A 1 121 ? 2.611 7.405 4.858 1.00 91.88 121 PRO A CA 1
ATOM 988 C C . PRO A 1 121 ? 1.635 8.550 4.544 1.00 91.88 121 PRO A C 1
ATOM 990 O O . PRO A 1 121 ? 0.519 8.338 4.068 1.00 91.88 121 PRO A O 1
ATOM 993 N N . LEU A 1 122 ? 2.017 9.789 4.854 1.00 86.94 122 LEU A N 1
ATOM 994 C CA . LEU A 1 122 ? 1.230 10.960 4.446 1.00 86.94 122 LEU A CA 1
ATOM 995 C C . LEU A 1 122 ? 1.208 11.086 2.917 1.00 86.94 122 LEU A C 1
ATOM 997 O O . LEU A 1 122 ? 0.146 11.267 2.334 1.00 86.94 122 LEU A O 1
ATOM 1001 N N . GLU A 1 123 ? 2.353 10.848 2.281 1.00 84.50 123 GLU A N 1
ATOM 1002 C CA . GLU A 1 123 ? 2.553 10.858 0.828 1.00 84.50 123 GLU A CA 1
ATOM 1003 C C . GLU A 1 123 ? 3.341 9.605 0.404 1.00 84.50 123 GLU A C 1
ATOM 1005 O O . GLU A 1 123 ? 4.117 9.094 1.218 1.00 84.50 123 GLU A O 1
ATOM 1010 N N . PRO A 1 124 ? 3.231 9.116 -0.848 1.00 78.50 124 PRO A N 1
ATOM 1011 C CA . PRO A 1 124 ? 3.859 7.859 -1.280 1.00 78.50 124 PRO A CA 1
ATOM 1012 C C . PRO A 1 124 ? 5.359 7.736 -0.950 1.00 78.50 124 PRO A C 1
ATOM 1014 O O . PRO A 1 124 ? 5.833 6.656 -0.570 1.00 78.50 124 PRO A O 1
ATOM 1017 N N . ALA A 1 125 ? 6.089 8.850 -1.061 1.00 79.62 125 ALA A N 1
ATOM 1018 C CA . ALA A 1 125 ? 7.528 8.952 -0.821 1.00 79.62 125 ALA A CA 1
ATOM 1019 C C . ALA A 1 125 ? 7.898 9.435 0.597 1.00 79.62 125 ALA A C 1
ATOM 1021 O O . ALA A 1 125 ? 9.080 9.506 0.931 1.00 79.62 125 ALA A O 1
ATOM 1022 N N . SER A 1 126 ? 6.918 9.768 1.441 1.00 81.50 126 SER A N 1
ATOM 1023 C CA . SER A 1 126 ? 7.176 10.323 2.770 1.00 81.50 126 SER A CA 1
ATOM 1024 C C . SER A 1 126 ? 7.584 9.246 3.776 1.00 81.50 126 SER A C 1
ATOM 1026 O O . SER A 1 126 ? 7.039 8.141 3.811 1.00 81.50 126 SER A O 1
ATOM 1028 N N . PHE A 1 127 ? 8.521 9.603 4.656 1.00 76.62 127 PHE A N 1
ATOM 1029 C CA . PHE A 1 127 ? 8.881 8.808 5.834 1.00 76.62 127 PHE A CA 1
ATOM 1030 C C . PHE A 1 127 ? 7.916 9.031 7.009 1.00 76.62 127 PHE A C 1
ATOM 1032 O O . PHE A 1 127 ? 7.934 8.279 7.987 1.00 76.62 127 PHE A O 1
ATOM 1039 N N . VAL A 1 128 ? 7.070 10.063 6.933 1.00 84.81 128 VAL A N 1
ATOM 1040 C CA . VAL A 1 128 ? 6.103 10.398 7.978 1.00 84.81 128 VAL A CA 1
ATOM 1041 C C . VAL A 1 128 ? 4.826 9.597 7.758 1.00 84.81 128 VAL A C 1
ATOM 1043 O O . VAL A 1 128 ? 4.190 9.674 6.709 1.00 84.81 128 VAL A O 1
ATOM 1046 N N . CYS A 1 129 ? 4.452 8.817 8.769 1.00 89.06 129 CYS A N 1
ATOM 1047 C CA . CYS A 1 129 ? 3.249 7.993 8.762 1.00 89.06 129 CYS A CA 1
ATOM 1048 C C . CYS A 1 129 ? 2.029 8.787 9.239 1.00 89.06 129 CYS A C 1
ATOM 1050 O O . CYS A 1 129 ? 2.143 9.553 10.194 1.00 89.06 129 CYS A O 1
ATOM 1052 N N . ARG A 1 130 ? 0.850 8.529 8.655 1.00 88.88 130 ARG A N 1
ATOM 1053 C CA . ARG A 1 130 ? -0.441 9.095 9.103 1.00 88.88 130 ARG A CA 1
ATOM 1054 C C . ARG A 1 130 ? -0.696 8.816 10.580 1.00 88.88 130 ARG A C 1
ATOM 1056 O O . ARG A 1 130 ? -1.199 9.663 11.311 1.00 88.88 130 ARG A O 1
ATOM 1063 N N . LYS A 1 131 ? -0.329 7.611 11.023 1.00 87.69 131 LYS A N 1
ATOM 1064 C CA . LYS A 1 131 ? -0.359 7.212 12.427 1.00 87.69 131 LYS A CA 1
ATOM 1065 C C . LYS A 1 131 ? 0.747 6.207 12.708 1.00 87.69 131 LYS A C 1
ATOM 1067 O O . LYS A 1 131 ? 0.795 5.134 12.115 1.00 87.69 131 LYS A O 1
ATOM 1072 N N . PHE A 1 132 ? 1.647 6.551 13.622 1.00 83.12 132 PHE A N 1
ATOM 1073 C CA . PHE A 1 132 ? 2.686 5.626 14.066 1.00 83.12 132 PHE A CA 1
ATOM 1074 C C . PHE A 1 132 ? 2.110 4.562 15.004 1.00 83.12 132 PHE A C 1
ATOM 1076 O O . PHE A 1 132 ? 1.147 4.804 15.733 1.00 83.12 132 PHE A O 1
ATOM 1083 N N . LEU A 1 133 ? 2.729 3.381 15.011 1.00 79.06 133 LEU A N 1
ATOM 1084 C CA . LEU A 1 133 ? 2.457 2.365 16.023 1.00 79.06 133 LEU A CA 1
ATOM 1085 C C . LEU A 1 133 ? 2.850 2.872 17.414 1.00 79.06 133 LEU A C 1
ATOM 1087 O O . LEU A 1 133 ? 3.834 3.606 17.577 1.00 79.06 133 LEU A O 1
ATOM 1091 N N . ALA A 1 134 ? 2.091 2.439 18.423 1.00 78.06 134 ALA A N 1
ATOM 1092 C CA . ALA A 1 134 ? 2.414 2.702 19.817 1.00 78.06 134 ALA A CA 1
ATOM 1093 C C . ALA A 1 134 ? 3.830 2.203 20.134 1.00 78.06 134 ALA A C 1
ATOM 1095 O O . ALA A 1 134 ? 4.269 1.167 19.634 1.00 78.06 134 ALA A O 1
ATOM 1096 N N . ARG A 1 135 ? 4.550 2.922 21.002 1.00 73.25 135 ARG A N 1
ATOM 1097 C CA . ARG A 1 135 ? 5.962 2.628 21.299 1.00 73.25 135 ARG A CA 1
ATOM 1098 C C . ARG A 1 135 ? 6.195 1.184 21.760 1.00 73.25 135 ARG A C 1
ATOM 1100 O O . ARG A 1 135 ? 7.228 0.631 21.419 1.00 73.25 135 ARG A O 1
ATOM 1107 N N . LYS A 1 136 ? 5.233 0.585 22.469 1.00 75.44 136 LYS A N 1
ATOM 1108 C CA . LYS A 1 136 ? 5.285 -0.804 22.957 1.00 75.44 136 LYS A CA 1
ATOM 1109 C C . LYS A 1 136 ? 5.224 -1.862 21.845 1.00 75.44 136 LYS A C 1
ATOM 1111 O O . LYS A 1 136 ? 5.521 -3.014 22.111 1.00 75.44 136 LYS A O 1
ATOM 1116 N N . TRP A 1 137 ? 4.763 -1.497 20.648 1.00 70.31 137 TRP A N 1
ATOM 1117 C CA . TRP A 1 137 ? 4.523 -2.415 19.523 1.00 70.31 137 TRP A CA 1
ATOM 1118 C C . TRP A 1 137 ? 5.507 -2.196 18.372 1.00 70.31 137 TRP A C 1
ATOM 1120 O O . TRP A 1 137 ? 5.436 -2.868 17.346 1.00 70.31 137 TRP A O 1
ATOM 1130 N N . ARG A 1 138 ? 6.417 -1.226 18.507 1.00 70.94 138 ARG A N 1
ATOM 1131 C CA . ARG A 1 138 ? 7.533 -1.085 17.574 1.00 70.94 138 ARG A CA 1
ATOM 1132 C C . ARG A 1 138 ? 8.528 -2.195 17.897 1.00 70.94 138 ARG A C 1
ATOM 1134 O O . ARG A 1 138 ? 8.900 -2.327 19.058 1.00 70.94 138 ARG A O 1
ATOM 1141 N N . GLY A 1 139 ? 8.934 -2.971 16.892 1.00 62.59 139 GLY A N 1
ATOM 1142 C CA . GLY A 1 139 ? 10.045 -3.909 17.052 1.00 62.59 139 GLY A CA 1
ATOM 1143 C C . GLY A 1 139 ? 11.272 -3.171 17.586 1.00 62.59 139 GLY A C 1
ATOM 1144 O O . GLY A 1 139 ? 11.483 -2.003 17.234 1.00 62.59 139 GLY A O 1
ATOM 1145 N N . GLU A 1 140 ? 12.031 -3.818 18.469 1.00 56.72 140 GLU A N 1
ATOM 1146 C CA . GLU A 1 140 ? 13.330 -3.287 18.880 1.00 56.72 140 GLU A CA 1
ATOM 1147 C C . GLU A 1 140 ? 14.197 -3.105 17.628 1.00 56.72 140 GLU A C 1
ATOM 1149 O O . GLU A 1 140 ? 14.187 -3.953 16.733 1.00 56.72 140 GLU A O 1
ATOM 1154 N N . ARG A 1 141 ? 14.815 -1.929 17.513 1.00 50.19 141 ARG A N 1
ATOM 1155 C CA . ARG A 1 141 ? 15.604 -1.524 16.346 1.00 50.19 141 ARG A CA 1
ATOM 1156 C C . ARG A 1 141 ? 17.057 -1.901 16.530 1.00 50.19 141 ARG A C 1
ATOM 1158 O O . ARG A 1 141 ? 17.545 -1.684 17.660 1.00 50.19 141 ARG A O 1
#

pLDDT: mean 79.4, std 16.4, range [34.69, 96.69]

InterPro domains:
  IPR003226 MYG1 exonuclease [PF03690] (10-141)
  IPR003226 MYG1 exonuclease [PTHR11215] (9-140)

Nearest PDB structures (foldseek):
  2nrr-assembly1_A  TM=4.944E-01  e=5.238E-01  Thermotoga maritima
  6nly-assembly1_B  TM=3.513E-01  e=1.919E+00  Homo sapiens
  3ldf-assembly1_A  TM=4.284E-01  e=7.032E+00  Streptococcus mutans UA159